Protein AF-A0A359E0F7-F1 (afdb_monomer_lite)

Secondary structure (DSSP, 8-state):
-HHHHHHHHHSTT--PPTTSHHHHHHHS-HHHHHHHHHHHHHHHHHHHHHHSPPPPHHHHTTTSGGG--HHHHHHHHHTS-HHHHHHHHHHHHHHHHHHHHH-

pLDDT: mean 92.91, std 4.43, range [77.0, 98.56]

Radius of gyration: 23.28 Å; chains: 1; bounding box: 54×27×50 Å

Structure (mmCIF, N/CA/C/O backbone):
data_AF-A0A359E0F7-F1
#
_entry.id   AF-A0A359E0F7-F1
#
loop_
_atom_site.group_PDB
_atom_site.id
_atom_site.type_symbol
_atom_site.label_atom_id
_atom_site.label_alt_id
_atom_site.label_comp_id
_atom_site.label_asym_id
_atom_site.label_entity_id
_atom_site.label_seq_id
_atom_site.pdbx_PDB_ins_code
_atom_site.Cartn_x
_atom_site.Cartn_y
_atom_site.Cartn_z
_atom_site.occupancy
_atom_site.B_iso_or_equiv
_atom_site.auth_seq_id
_atom_site.auth_comp_id
_atom_site.auth_asym_id
_atom_site.auth_atom_id
_atom_site.pdbx_PDB_model_num
ATOM 1 N N . ARG A 1 1 ? 15.466 5.774 -3.977 1.00 77.00 1 ARG A N 1
ATOM 2 C CA . ARG A 1 1 ? 14.749 6.188 -5.203 1.00 77.00 1 ARG A CA 1
ATOM 3 C C . ARG A 1 1 ? 14.967 7.665 -5.522 1.00 77.00 1 ARG A C 1
ATOM 5 O O . ARG A 1 1 ? 15.629 7.920 -6.507 1.00 77.00 1 ARG A O 1
ATOM 12 N N . LEU A 1 2 ? 14.546 8.615 -4.670 1.00 85.19 2 LEU A N 1
ATOM 13 C CA . LEU A 1 2 ? 14.702 10.059 -4.943 1.00 85.19 2 LEU A CA 1
ATOM 14 C C . 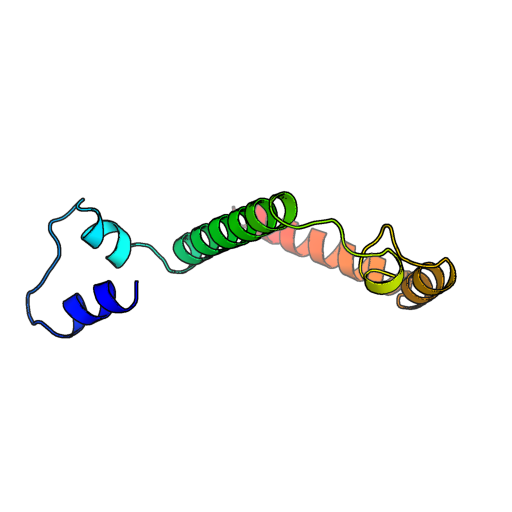LEU A 1 2 ? 16.135 10.454 -5.343 1.00 85.19 2 LEU A C 1
ATOM 16 O O . LEU A 1 2 ? 16.325 11.061 -6.381 1.00 85.19 2 LEU A O 1
ATOM 20 N N . ALA A 1 3 ? 17.145 10.030 -4.579 1.00 87.19 3 ALA A N 1
ATOM 21 C CA . ALA A 1 3 ? 18.541 10.313 -4.923 1.00 87.19 3 ALA A CA 1
ATOM 22 C C . ALA A 1 3 ? 18.964 9.744 -6.294 1.00 87.19 3 ALA A C 1
ATOM 24 O O . ALA A 1 3 ? 19.706 10.397 -7.009 1.00 87.19 3 ALA A O 1
ATOM 25 N N . VAL A 1 4 ? 18.461 8.561 -6.664 1.00 87.31 4 VAL A N 1
ATOM 26 C CA . VAL A 1 4 ? 18.794 7.856 -7.916 1.00 87.31 4 VAL A CA 1
ATOM 27 C C . VAL A 1 4 ? 18.150 8.557 -9.117 1.00 87.31 4 VAL A C 1
ATOM 29 O O . VAL A 1 4 ? 18.819 8.827 -10.109 1.00 87.31 4 VAL A O 1
ATOM 32 N N . ASP A 1 5 ? 16.872 8.922 -8.999 1.00 87.94 5 ASP A N 1
ATOM 33 C CA . ASP A 1 5 ? 16.122 9.592 -10.070 1.00 87.94 5 ASP A CA 1
ATOM 34 C C . ASP A 1 5 ? 16.614 11.031 -10.292 1.00 87.94 5 ASP A C 1
ATOM 36 O O . ASP A 1 5 ? 16.753 11.488 -11.430 1.00 87.94 5 ASP A O 1
ATOM 40 N N . THR A 1 6 ? 16.944 11.738 -9.208 1.00 88.56 6 THR A N 1
ATOM 41 C CA . THR A 1 6 ? 17.461 13.107 -9.272 1.00 88.56 6 THR A CA 1
ATOM 42 C C . THR A 1 6 ? 18.827 13.166 -9.959 1.00 88.56 6 THR A C 1
ATOM 44 O O . THR A 1 6 ? 19.070 14.093 -10.724 1.00 88.56 6 THR A O 1
ATOM 47 N N . THR A 1 7 ? 19.714 12.181 -9.761 1.00 86.88 7 THR A N 1
ATOM 48 C CA . THR A 1 7 ? 21.025 12.157 -10.439 1.00 86.88 7 THR A CA 1
ATOM 49 C C . THR A 1 7 ? 20.891 12.038 -11.958 1.00 86.88 7 THR A C 1
ATOM 51 O O . THR A 1 7 ? 21.572 12.759 -12.681 1.00 86.88 7 THR A O 1
ATOM 54 N N . VAL A 1 8 ? 19.990 11.178 -12.441 1.00 88.25 8 VAL A N 1
ATOM 55 C CA . VAL A 1 8 ? 19.721 11.007 -13.881 1.00 88.25 8 VAL A CA 1
ATOM 56 C C . VAL A 1 8 ? 19.072 12.248 -14.489 1.00 88.25 8 VAL A C 1
ATOM 58 O O . VAL A 1 8 ? 19.350 12.594 -15.629 1.00 88.25 8 VAL A O 1
ATOM 61 N N . THR A 1 9 ? 18.238 12.946 -13.719 1.00 88.75 9 THR A N 1
ATOM 62 C CA . THR A 1 9 ? 17.537 14.148 -14.195 1.00 88.75 9 THR A CA 1
ATOM 63 C C . THR A 1 9 ? 18.441 15.387 -14.246 1.00 88.75 9 THR A C 1
ATOM 65 O O . THR A 1 9 ? 18.205 16.276 -15.055 1.00 88.75 9 THR A O 1
ATOM 68 N N . LEU A 1 10 ? 19.452 15.480 -13.373 1.00 89.94 10 LEU A N 1
ATOM 69 C CA . LEU A 1 10 ? 20.296 16.676 -13.236 1.00 89.94 10 LEU A CA 1
ATOM 70 C C . LEU A 1 10 ? 21.574 16.661 -14.084 1.00 89.94 10 LEU A C 1
ATOM 72 O O . LEU A 1 10 ? 22.150 17.725 -14.303 1.00 89.94 10 LEU A O 1
ATOM 76 N N . ILE A 1 11 ? 22.062 15.489 -14.496 1.00 90.88 11 ILE A N 1
ATOM 77 C CA . ILE A 1 11 ? 23.312 15.365 -15.254 1.00 90.88 11 ILE A CA 1
ATOM 78 C C . ILE A 1 11 ? 22.976 14.972 -16.691 1.00 90.88 11 ILE A C 1
ATOM 80 O O . ILE A 1 11 ? 22.608 13.828 -16.962 1.00 90.88 11 ILE A O 1
ATOM 84 N N . ASP A 1 12 ? 23.145 15.912 -17.618 1.00 86.88 12 ASP A N 1
ATOM 85 C CA . ASP A 1 12 ? 22.882 15.677 -19.037 1.00 86.88 12 ASP A CA 1
ATOM 86 C C . ASP A 1 12 ? 23.724 14.513 -19.580 1.00 86.88 12 ASP A C 1
ATOM 88 O O . ASP A 1 12 ? 24.949 14.473 -19.445 1.00 86.88 12 ASP A O 1
ATOM 92 N N . GLY A 1 13 ? 23.049 13.540 -20.197 1.00 86.19 13 GLY A N 1
ATOM 93 C CA . GLY A 1 13 ? 23.675 12.346 -20.772 1.00 86.19 13 GLY A CA 1
ATOM 94 C C . GLY A 1 13 ? 24.094 11.276 -19.758 1.00 86.19 13 GLY A C 1
ATOM 95 O O . GLY A 1 13 ? 24.594 10.227 -20.166 1.00 86.19 13 GLY A O 1
ATOM 96 N N . PHE A 1 14 ? 23.877 11.484 -18.455 1.00 89.75 14 PHE A N 1
ATOM 97 C CA . PHE A 1 14 ? 24.136 10.456 -17.453 1.00 89.75 14 PHE A CA 1
ATOM 98 C C . PHE A 1 14 ? 23.031 9.405 -17.464 1.00 89.75 14 PHE A C 1
ATOM 100 O O . PHE A 1 14 ? 21.850 9.707 -17.305 1.00 89.75 14 PHE A O 1
ATOM 107 N N . GLN A 1 15 ? 23.430 8.148 -17.608 1.00 89.38 15 GLN A N 1
ATOM 108 C CA . GLN A 1 15 ? 22.568 6.989 -17.436 1.00 89.38 15 GLN A CA 1
ATOM 109 C C . GLN A 1 15 ? 23.337 5.946 -16.633 1.00 89.38 15 GLN A C 1
ATOM 111 O O . GLN A 1 15 ? 24.544 5.765 -16.814 1.00 89.38 15 GLN A O 1
ATOM 116 N N . TYR A 1 16 ? 22.642 5.247 -15.741 1.00 92.81 16 TYR A N 1
ATOM 117 C CA . TYR A 1 16 ? 23.220 4.069 -15.108 1.00 92.81 16 TYR A CA 1
ATOM 118 C C . TYR A 1 16 ? 23.456 2.982 -16.158 1.00 92.81 16 TYR A C 1
ATOM 120 O O . TYR A 1 16 ? 22.697 2.870 -17.119 1.00 92.81 16 TYR A O 1
ATOM 128 N N . ALA A 1 17 ? 24.490 2.162 -15.958 1.00 94.00 17 ALA A N 1
ATOM 129 C CA . ALA A 1 17 ? 24.749 1.023 -16.832 1.00 94.00 17 ALA A CA 1
ATOM 130 C C . ALA A 1 17 ? 23.509 0.121 -16.896 1.00 94.00 17 ALA A C 1
ATOM 132 O O . ALA A 1 17 ? 22.961 -0.246 -15.852 1.00 94.00 17 ALA A O 1
ATOM 133 N N . GLU A 1 18 ? 23.066 -0.215 -18.105 1.00 93.06 18 GLU A N 1
ATOM 134 C CA . GLU A 1 18 ? 21.874 -1.031 -18.322 1.00 93.06 18 GLU A CA 1
ATOM 135 C C . GLU A 1 18 ? 21.973 -2.363 -17.560 1.00 93.06 18 GLU A C 1
ATOM 137 O O . GLU A 1 18 ? 23.037 -2.979 -17.481 1.00 93.06 18 GLU A O 1
ATOM 142 N N . GLY A 1 19 ? 20.879 -2.773 -16.915 1.00 91.94 19 GLY A N 1
ATOM 143 C CA . GLY A 1 19 ? 20.843 -3.973 -16.072 1.00 91.94 19 GLY A CA 1
ATOM 144 C C . GLY A 1 19 ? 21.536 -3.844 -14.707 1.00 91.94 19 GLY A C 1
ATOM 145 O O . GLY A 1 19 ? 21.422 -4.752 -13.884 1.00 91.94 19 GLY A O 1
ATOM 146 N N . SER A 1 20 ? 22.215 -2.730 -14.408 1.00 93.75 20 SER A N 1
ATOM 147 C CA . SER A 1 20 ? 22.761 -2.488 -13.066 1.00 93.75 20 SER A CA 1
ATOM 148 C C . SER A 1 20 ? 21.656 -2.250 -12.032 1.00 93.75 20 SER A C 1
ATOM 150 O O . SER A 1 20 ? 20.546 -1.828 -12.356 1.00 93.75 20 SER A O 1
ATOM 152 N N . PHE A 1 21 ? 21.967 -2.458 -10.749 1.00 91.12 21 PHE A N 1
ATOM 153 C CA . PHE A 1 21 ? 21.013 -2.232 -9.658 1.00 91.12 21 PHE A CA 1
ATOM 154 C C . PHE A 1 21 ? 20.407 -0.818 -9.681 1.00 91.12 21 PHE A C 1
ATOM 156 O O . PHE A 1 21 ? 19.193 -0.663 -9.568 1.00 91.12 21 PHE A O 1
ATOM 163 N N . LEU A 1 22 ? 21.234 0.215 -9.873 1.00 92.25 22 LEU A N 1
ATOM 164 C CA . LEU A 1 22 ? 20.761 1.602 -9.915 1.00 92.25 22 LEU A CA 1
ATOM 165 C C . LEU A 1 22 ? 19.937 1.899 -11.173 1.00 92.25 22 LEU A C 1
ATOM 167 O O . LEU A 1 22 ? 18.978 2.662 -11.096 1.00 92.25 22 LEU A O 1
ATOM 171 N N . TRP A 1 23 ? 20.244 1.240 -12.294 1.00 93.25 23 TRP A N 1
ATOM 172 C CA . TRP A 1 23 ? 19.420 1.306 -13.498 1.00 93.25 23 TRP A CA 1
ATOM 173 C C . TRP A 1 23 ? 18.035 0.688 -13.272 1.00 93.25 23 TRP A C 1
ATOM 175 O O . TRP A 1 23 ? 17.034 1.313 -13.614 1.00 93.25 23 TRP A O 1
ATOM 185 N N . ILE A 1 24 ? 17.950 -0.477 -12.618 1.00 90.81 24 ILE A N 1
ATOM 186 C CA . ILE A 1 24 ? 16.670 -1.123 -12.272 1.00 90.81 24 ILE A CA 1
ATOM 187 C C . ILE A 1 24 ? 15.855 -0.233 -11.327 1.00 90.81 24 ILE A C 1
ATOM 189 O O . ILE A 1 24 ? 14.661 -0.037 -11.533 1.00 90.81 24 ILE A O 1
ATOM 193 N N . VAL A 1 25 ? 16.495 0.341 -10.303 1.00 90.06 25 VAL A N 1
ATOM 194 C CA . VAL A 1 25 ? 15.835 1.247 -9.348 1.00 90.06 25 VAL A CA 1
ATOM 195 C C . VAL A 1 25 ? 15.322 2.520 -10.025 1.00 90.06 25 VAL A C 1
ATOM 197 O O . VAL A 1 25 ? 14.289 3.037 -9.607 1.00 90.06 25 VAL A O 1
ATOM 200 N N . ASN A 1 26 ? 16.012 3.017 -11.053 1.00 90.75 26 ASN A N 1
ATOM 201 C CA . ASN A 1 26 ? 15.568 4.171 -11.832 1.00 90.75 26 ASN A CA 1
ATOM 202 C C . ASN A 1 26 ? 14.427 3.829 -12.811 1.00 90.75 26 ASN A C 1
ATOM 204 O O . ASN A 1 26 ? 13.524 4.636 -13.005 1.00 90.75 26 ASN A O 1
ATOM 208 N N . ASN A 1 27 ? 14.432 2.622 -13.387 1.00 92.19 27 ASN A N 1
ATOM 209 C CA . ASN A 1 27 ? 13.484 2.203 -14.428 1.00 92.19 27 ASN A CA 1
ATOM 210 C C . ASN A 1 27 ? 12.271 1.415 -13.904 1.00 92.19 27 ASN A C 1
ATOM 212 O O . ASN A 1 27 ? 11.398 1.020 -14.678 1.00 92.19 27 ASN A O 1
ATOM 216 N N . ILE A 1 28 ? 12.172 1.176 -12.595 1.00 91.38 28 ILE A N 1
ATOM 217 C CA . ILE A 1 28 ? 11.007 0.509 -12.013 1.00 91.38 28 ILE A CA 1
ATOM 218 C C . ILE A 1 28 ? 9.771 1.422 -12.046 1.00 91.38 28 ILE A C 1
ATOM 220 O O . ILE A 1 28 ? 9.783 2.565 -11.579 1.00 91.38 28 ILE A O 1
ATOM 224 N N . PHE A 1 29 ? 8.651 0.895 -12.550 1.00 90.25 29 PHE A N 1
ATOM 225 C CA . PHE A 1 29 ? 7.383 1.619 -12.516 1.00 90.25 29 PHE A CA 1
ATOM 226 C C . PHE A 1 29 ? 6.926 1.856 -11.070 1.00 90.25 29 PHE A C 1
ATOM 228 O O . PHE A 1 29 ? 7.084 0.998 -10.196 1.00 90.25 29 PHE A O 1
ATOM 235 N N . PHE A 1 30 ? 6.324 3.023 -10.813 1.00 86.88 30 PHE A N 1
ATOM 236 C CA . PHE A 1 30 ? 5.927 3.439 -9.466 1.00 86.88 30 PHE A CA 1
ATOM 237 C C . PHE A 1 30 ? 5.051 2.401 -8.751 1.00 86.88 30 PHE A C 1
ATOM 239 O O . PHE A 1 30 ? 5.272 2.147 -7.572 1.00 86.88 30 PHE A O 1
ATOM 246 N N . GLN A 1 31 ? 4.131 1.741 -9.461 1.00 90.62 31 GLN A N 1
ATOM 247 C CA . GLN A 1 31 ? 3.256 0.732 -8.859 1.00 90.62 31 GLN A CA 1
ATOM 248 C C . GLN A 1 31 ? 4.033 -0.459 -8.276 1.00 90.62 31 GLN A C 1
ATOM 250 O O . GLN A 1 31 ? 3.773 -0.861 -7.143 1.00 90.62 31 GLN A O 1
ATOM 255 N N . TYR A 1 32 ? 5.016 -0.999 -9.006 1.00 91.50 32 TYR A N 1
ATOM 256 C CA . TYR A 1 32 ? 5.849 -2.102 -8.509 1.00 91.50 32 TYR A CA 1
ATOM 257 C C . TYR A 1 32 ? 6.713 -1.661 -7.328 1.00 91.50 32 TYR A C 1
ATOM 259 O O . TYR A 1 32 ? 6.859 -2.392 -6.351 1.00 91.50 32 TYR A O 1
ATOM 267 N N . TYR A 1 33 ? 7.234 -0.435 -7.381 1.00 90.62 33 TYR A N 1
ATOM 268 C CA . TYR A 1 33 ? 7.979 0.148 -6.271 1.00 90.62 33 TYR A CA 1
ATOM 269 C C . TYR A 1 33 ? 7.124 0.291 -5.000 1.00 90.62 33 TYR A C 1
ATOM 271 O O . TYR A 1 33 ? 7.591 -0.039 -3.910 1.00 90.62 33 TYR A O 1
ATOM 279 N N . SER A 1 34 ? 5.864 0.716 -5.128 1.00 93.00 34 SER A N 1
ATOM 280 C CA . SER A 1 34 ? 4.930 0.813 -4.000 1.00 93.00 34 SER A CA 1
ATOM 281 C C . SER A 1 34 ? 4.675 -0.543 -3.345 1.00 93.00 34 SER A C 1
ATOM 283 O O . SER A 1 34 ? 4.714 -0.629 -2.122 1.00 93.00 34 SER A O 1
ATOM 285 N N . VAL A 1 35 ? 4.517 -1.616 -4.130 1.00 95.75 35 VAL A N 1
ATOM 286 C CA . VAL A 1 35 ? 4.385 -2.985 -3.593 1.00 95.75 35 VAL A CA 1
ATOM 287 C C . VAL A 1 35 ? 5.628 -3.393 -2.794 1.00 95.75 35 VAL A C 1
ATOM 289 O O . VAL A 1 35 ? 5.498 -3.951 -1.706 1.00 95.75 35 VAL A O 1
ATOM 292 N N . ILE A 1 36 ? 6.833 -3.073 -3.281 1.00 93.38 36 ILE A N 1
ATOM 293 C CA . ILE A 1 36 ? 8.083 -3.346 -2.553 1.00 93.38 36 ILE A CA 1
ATOM 294 C C . ILE A 1 36 ? 8.100 -2.607 -1.209 1.00 93.38 36 ILE A C 1
ATOM 296 O O . ILE A 1 36 ? 8.400 -3.222 -0.186 1.00 93.38 36 ILE A O 1
ATOM 300 N N . ILE A 1 37 ? 7.741 -1.318 -1.180 1.00 94.00 37 ILE A N 1
ATOM 301 C CA . ILE A 1 37 ? 7.642 -0.560 0.078 1.00 94.00 37 ILE A CA 1
ATOM 302 C C . ILE A 1 37 ? 6.613 -1.196 1.014 1.00 94.00 37 ILE A C 1
ATOM 304 O O . ILE A 1 37 ? 6.907 -1.360 2.194 1.00 94.00 37 ILE A O 1
ATOM 308 N N . THR A 1 38 ? 5.439 -1.589 0.515 1.00 96.88 38 THR A N 1
ATOM 309 C CA . THR A 1 38 ? 4.414 -2.259 1.327 1.00 96.88 38 THR A CA 1
ATOM 310 C C . THR A 1 38 ? 4.969 -3.514 1.996 1.00 96.88 38 THR A C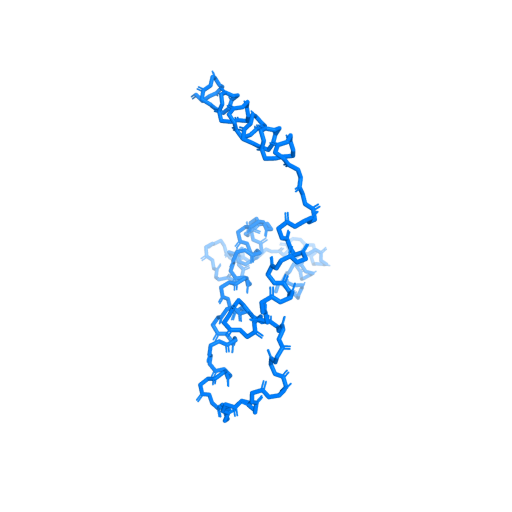 1
ATOM 312 O O . THR A 1 38 ? 4.780 -3.694 3.197 1.00 96.88 38 THR A O 1
ATOM 315 N N . ILE A 1 39 ? 5.707 -4.347 1.257 1.00 97.81 39 ILE A N 1
ATOM 316 C CA . ILE A 1 39 ? 6.348 -5.551 1.804 1.00 97.81 39 ILE A CA 1
ATOM 317 C C . ILE A 1 39 ? 7.373 -5.185 2.883 1.00 97.81 39 ILE A C 1
ATOM 319 O O . ILE A 1 39 ? 7.373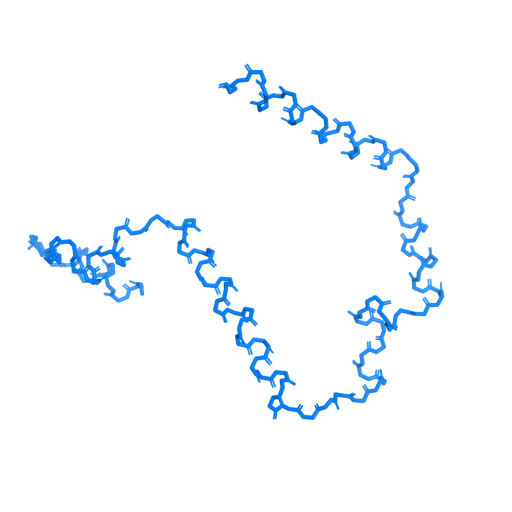 -5.794 3.952 1.00 97.81 39 ILE A O 1
ATOM 323 N N . VAL A 1 40 ? 8.215 -4.175 2.640 1.00 97.12 40 VAL A N 1
ATOM 324 C CA . VAL A 1 40 ? 9.196 -3.694 3.628 1.00 97.12 40 VAL A CA 1
ATOM 325 C C . VAL A 1 40 ? 8.494 -3.204 4.896 1.00 97.12 40 VAL A C 1
ATOM 327 O O . VAL A 1 40 ? 8.882 -3.606 5.988 1.00 97.12 40 VAL A O 1
ATOM 330 N N . CYS A 1 41 ? 7.431 -2.406 4.774 1.00 97.94 41 CYS A N 1
ATOM 331 C CA . CYS A 1 41 ? 6.647 -1.932 5.912 1.00 97.94 41 CYS A CA 1
ATOM 332 C C . CYS A 1 41 ? 6.033 -3.087 6.711 1.00 97.94 41 CYS A C 1
ATOM 334 O O . CYS A 1 41 ? 6.137 -3.090 7.935 1.00 97.94 41 CYS A O 1
ATOM 336 N N . ILE A 1 42 ? 5.442 -4.081 6.037 1.00 98.25 42 ILE A N 1
ATOM 337 C CA . ILE A 1 42 ? 4.899 -5.284 6.684 1.00 98.25 42 ILE A CA 1
ATOM 338 C C . ILE A 1 42 ? 6.007 -6.012 7.453 1.00 98.25 42 ILE A C 1
ATOM 340 O O . ILE A 1 42 ? 5.844 -6.307 8.636 1.00 98.25 42 ILE A O 1
ATOM 344 N N . ALA A 1 43 ? 7.154 -6.258 6.816 1.00 98.38 43 ALA A N 1
ATOM 345 C CA . ALA A 1 43 ? 8.288 -6.912 7.460 1.00 98.38 43 ALA A CA 1
ATOM 346 C C . ALA A 1 43 ? 8.773 -6.124 8.686 1.00 98.38 43 ALA A C 1
ATOM 348 O O . ALA A 1 43 ? 8.984 -6.710 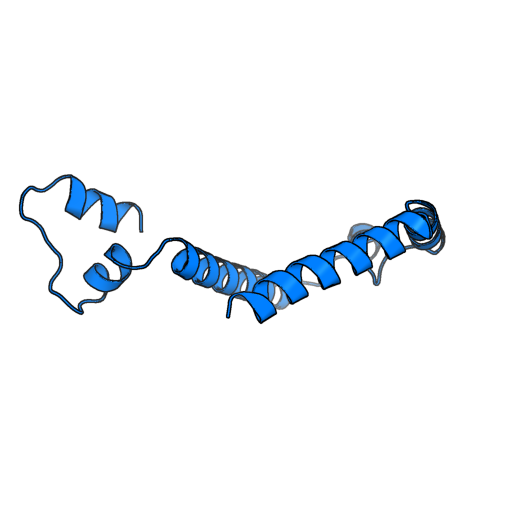9.745 1.00 98.38 43 ALA A O 1
ATOM 349 N N . THR A 1 44 ? 8.890 -4.797 8.582 1.00 98.00 44 THR A N 1
ATOM 350 C CA . THR A 1 44 ? 9.245 -3.930 9.712 1.00 98.00 44 THR A CA 1
ATOM 351 C C . THR A 1 44 ? 8.232 -4.035 10.850 1.00 98.00 44 THR A C 1
ATOM 353 O O . THR A 1 44 ? 8.648 -4.174 11.998 1.00 98.00 44 THR A O 1
ATOM 356 N N . MET A 1 45 ? 6.926 -4.017 10.559 1.00 96.94 45 MET A N 1
ATOM 357 C CA . MET A 1 45 ? 5.884 -4.191 11.580 1.00 96.94 45 MET A CA 1
ATOM 358 C C . MET A 1 45 ? 6.050 -5.519 12.325 1.00 96.94 45 MET A C 1
ATOM 360 O O . MET A 1 45 ? 6.036 -5.522 13.554 1.00 96.94 45 MET A O 1
ATOM 364 N N . PHE A 1 46 ? 6.276 -6.627 11.610 1.00 97.69 46 PHE A N 1
ATOM 365 C CA . PHE A 1 46 ? 6.516 -7.932 12.233 1.00 97.69 46 PHE A CA 1
ATOM 366 C C . PHE A 1 46 ? 7.793 -7.953 13.073 1.00 97.69 46 PHE A C 1
ATOM 368 O O . PHE A 1 46 ? 7.749 -8.354 14.233 1.00 97.69 46 PHE A O 1
ATOM 375 N N . ILE A 1 47 ? 8.920 -7.501 12.515 1.00 98.19 47 ILE A N 1
ATOM 376 C CA . ILE A 1 47 ? 10.216 -7.487 13.208 1.00 98.19 47 ILE A CA 1
ATOM 377 C C . ILE A 1 47 ? 10.100 -6.707 14.517 1.00 98.19 47 ILE A C 1
ATOM 379 O O . ILE A 1 47 ? 10.420 -7.235 15.579 1.00 98.19 47 ILE A O 1
ATOM 383 N N . VAL A 1 48 ? 9.588 -5.476 14.457 1.00 97.31 48 VAL A N 1
ATOM 384 C CA . VAL A 1 48 ? 9.438 -4.635 15.647 1.00 97.31 48 VAL A CA 1
ATOM 385 C C . VAL A 1 48 ? 8.454 -5.265 16.633 1.00 97.31 48 VAL A C 1
ATOM 387 O O . VAL A 1 48 ? 8.754 -5.296 17.820 1.00 97.31 48 VAL A O 1
ATOM 390 N N . SER A 1 49 ? 7.336 -5.829 16.163 1.00 95.00 49 SER A N 1
ATOM 391 C CA . SER A 1 49 ? 6.348 -6.489 17.027 1.00 95.00 49 SER A CA 1
ATOM 392 C C . SER A 1 49 ? 6.907 -7.693 17.788 1.00 95.00 49 SER A C 1
ATOM 394 O O . SER A 1 49 ? 6.458 -7.945 18.900 1.00 95.00 49 SER A O 1
ATOM 396 N N . TYR A 1 50 ? 7.840 -8.454 17.211 1.00 96.75 50 TYR A N 1
ATOM 397 C CA . TYR A 1 50 ? 8.487 -9.572 17.909 1.00 96.75 50 TYR A CA 1
ATOM 398 C C . TYR A 1 50 ? 9.632 -9.123 18.822 1.00 96.75 50 TYR A C 1
ATOM 400 O O . TYR A 1 50 ? 10.003 -9.846 19.744 1.00 96.75 50 TYR A O 1
ATOM 408 N N . MET A 1 51 ? 10.201 -7.944 18.569 1.00 97.94 51 MET A N 1
ATOM 409 C CA . MET A 1 51 ? 11.272 -7.369 19.383 1.00 97.94 51 MET A CA 1
ATOM 410 C C . MET A 1 51 ? 10.757 -6.587 20.596 1.00 97.94 51 MET A C 1
ATOM 412 O O . MET A 1 51 ? 11.542 -6.293 21.498 1.00 97.94 51 MET A O 1
ATOM 416 N N . THR A 1 52 ? 9.473 -6.228 20.635 1.00 95.25 52 THR A N 1
ATOM 417 C CA . THR A 1 52 ? 8.875 -5.466 21.735 1.00 95.25 52 THR A CA 1
ATOM 418 C C . THR A 1 52 ? 7.952 -6.333 22.600 1.00 95.25 52 THR A C 1
ATOM 420 O O . THR A 1 52 ? 7.331 -7.275 22.108 1.00 95.25 52 THR A O 1
ATOM 423 N N . PRO A 1 53 ? 7.839 -6.047 23.913 1.00 93.44 53 PRO A N 1
ATOM 424 C CA . PRO A 1 53 ? 6.854 -6.708 24.761 1.00 93.44 53 PRO A CA 1
ATOM 425 C C . PRO A 1 53 ? 5.429 -6.450 24.268 1.00 93.44 53 PRO A C 1
ATOM 427 O O . PRO A 1 53 ? 5.115 -5.352 23.800 1.00 93.44 53 PRO A O 1
ATOM 430 N N . ALA A 1 54 ? 4.551 -7.437 24.448 1.00 91.56 54 ALA A N 1
ATOM 431 C CA . ALA A 1 54 ? 3.137 -7.274 24.140 1.00 91.56 54 ALA A CA 1
ATOM 432 C C . ALA A 1 54 ? 2.536 -6.091 24.935 1.00 91.56 54 ALA A C 1
ATOM 434 O O . ALA A 1 54 ? 2.795 -5.968 26.139 1.00 91.56 54 ALA A O 1
ATOM 435 N N . PRO A 1 55 ? 1.739 -5.211 24.296 1.00 88.50 55 PRO A N 1
ATOM 436 C CA . PRO A 1 55 ? 1.063 -4.123 24.995 1.00 88.50 55 PRO A CA 1
ATOM 437 C C . PRO A 1 55 ? 0.011 -4.673 25.972 1.00 88.50 55 PRO A C 1
ATOM 439 O O . PRO A 1 55 ? -0.510 -5.773 25.789 1.00 88.50 55 PRO A O 1
ATOM 442 N N . SER A 1 56 ? -0.337 -3.900 27.006 1.00 91.62 56 SER A N 1
ATOM 443 C CA . SER A 1 56 ? -1.449 -4.260 27.893 1.00 91.62 56 SER A CA 1
ATOM 444 C C . SER A 1 56 ? -2.778 -4.265 27.130 1.00 91.62 56 SER A C 1
ATOM 446 O O . SER A 1 56 ? -2.986 -3.447 26.232 1.00 91.62 56 SER A O 1
ATOM 448 N N . TYR A 1 57 ? -3.696 -5.159 27.511 1.00 85.19 57 TYR A N 1
ATOM 449 C CA . TYR A 1 57 ? -4.994 -5.322 26.840 1.00 85.19 57 TYR A CA 1
ATOM 450 C C . TYR A 1 57 ? -5.821 -4.030 26.793 1.00 85.19 57 TYR A C 1
ATOM 452 O O . TYR A 1 57 ? -6.451 -3.735 25.784 1.00 85.19 57 TYR A O 1
ATOM 460 N N . GLU A 1 58 ? -5.755 -3.219 27.846 1.00 87.19 58 GLU A N 1
ATOM 461 C CA . GLU A 1 58 ? -6.429 -1.916 27.929 1.00 87.19 58 GLU A CA 1
ATOM 462 C C . GLU A 1 58 ? -6.005 -0.957 26.808 1.00 87.19 58 GLU A C 1
ATOM 464 O O . GLU A 1 58 ? -6.826 -0.203 26.299 1.00 87.19 58 GLU A O 1
ATOM 469 N N . LYS A 1 59 ? -4.737 -1.005 26.375 1.00 87.81 59 LYS A N 1
ATOM 470 C CA . LYS A 1 59 ? -4.217 -0.134 25.306 1.00 87.81 59 LYS A CA 1
ATOM 471 C C . LYS A 1 59 ? -4.684 -0.547 23.915 1.00 87.81 59 LYS A C 1
ATOM 473 O O . LYS A 1 59 ? -4.579 0.250 22.990 1.00 87.81 59 LYS A O 1
ATOM 478 N N . ILE A 1 60 ? -5.130 -1.792 23.764 1.00 90.00 60 ILE A N 1
ATOM 479 C CA . ILE A 1 60 ? -5.557 -2.358 22.482 1.00 90.00 60 ILE A CA 1
ATOM 480 C C . ILE A 1 60 ? -7.060 -2.619 22.418 1.00 90.00 60 ILE A C 1
ATOM 482 O O . ILE A 1 60 ? -7.537 -3.082 21.383 1.00 90.00 60 ILE A O 1
ATOM 486 N N . ALA A 1 61 ? -7.808 -2.315 23.482 1.00 88.88 61 ALA A N 1
ATOM 487 C CA . ALA A 1 61 ? -9.263 -2.406 23.513 1.00 88.88 61 ALA A CA 1
ATOM 488 C C . ALA A 1 61 ? -9.872 -1.623 22.337 1.00 88.88 61 ALA A C 1
ATOM 490 O O . ALA A 1 61 ? -9.509 -0.475 22.093 1.00 88.88 61 ALA A O 1
ATOM 491 N N . GLY A 1 62 ? -10.736 -2.275 21.557 1.00 86.94 62 GLY A N 1
ATOM 492 C CA . GLY A 1 62 ? -11.381 -1.683 20.383 1.00 86.94 62 GLY A CA 1
ATOM 493 C C . GLY A 1 62 ? -10.501 -1.496 19.134 1.00 86.94 62 GLY A C 1
ATOM 494 O O . GLY A 1 62 ? -11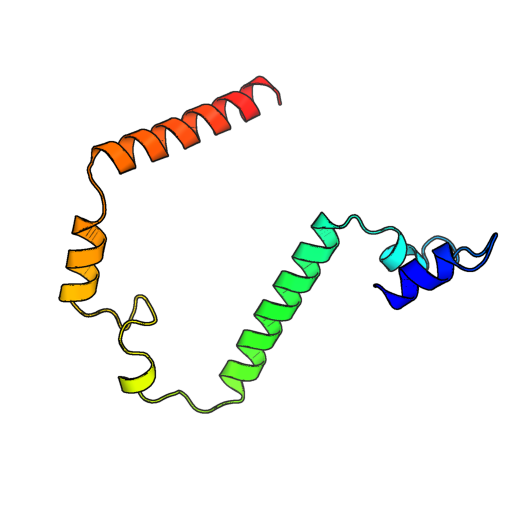.029 -1.178 18.074 1.00 86.94 62 GLY A O 1
ATOM 495 N N . LEU A 1 63 ? -9.176 -1.702 19.201 1.00 89.12 63 LEU A N 1
ATOM 496 C CA . LEU A 1 63 ? -8.272 -1.437 18.064 1.00 89.12 63 LEU A CA 1
ATOM 497 C C . LEU A 1 63 ? -8.191 -2.567 17.032 1.00 89.12 63 LEU A C 1
ATOM 499 O O . LEU A 1 63 ? -7.786 -2.341 15.893 1.00 89.12 63 LEU A O 1
ATOM 503 N N . THR A 1 64 ? -8.519 -3.797 17.417 1.00 89.56 64 THR A N 1
ATOM 504 C CA . THR A 1 64 ? -8.428 -4.971 16.542 1.00 89.56 64 THR A CA 1
ATOM 505 C C . THR A 1 64 ? -9.700 -5.790 16.648 1.00 89.56 64 THR A C 1
ATOM 507 O O . THR A 1 64 ? -10.378 -5.747 17.669 1.00 89.56 64 THR A O 1
ATOM 510 N N . TYR A 1 65 ? -9.999 -6.616 15.643 1.00 84.69 65 TYR A N 1
ATOM 511 C CA . TYR A 1 65 ? -11.171 -7.499 15.684 1.00 84.69 65 TYR A CA 1
ATOM 512 C C . TYR A 1 65 ? -11.242 -8.381 16.942 1.00 84.69 65 TYR A C 1
ATOM 514 O O . TYR A 1 65 ? -12.335 -8.676 17.417 1.00 84.69 65 TYR A O 1
ATOM 522 N N . GLY A 1 66 ? -10.091 -8.781 17.496 1.00 86.00 66 GLY A N 1
ATOM 523 C CA . GLY A 1 66 ? -10.017 -9.592 18.715 1.00 86.00 66 GLY A CA 1
ATOM 524 C C . GLY A 1 66 ? -10.265 -8.818 20.012 1.00 86.00 66 GLY A C 1
ATOM 525 O O . GLY A 1 66 ? -10.459 -9.436 21.053 1.00 86.00 66 GLY A O 1
ATOM 526 N N . THR A 1 67 ? -10.264 -7.487 19.964 1.00 90.31 67 THR A N 1
ATOM 527 C CA . THR A 1 67 ? -10.416 -6.608 21.130 1.00 90.31 67 THR A CA 1
ATOM 528 C C . THR A 1 67 ? -11.686 -5.759 21.082 1.00 90.31 67 THR A C 1
ATOM 530 O O . THR A 1 67 ? -11.871 -4.906 21.948 1.00 90.31 67 THR A O 1
ATOM 533 N N . LEU A 1 68 ? -12.558 -5.990 20.093 1.00 91.94 68 LEU A N 1
ATOM 534 C CA . LEU A 1 68 ? -13.874 -5.357 19.997 1.00 91.94 68 LEU A CA 1
ATOM 535 C C . LEU A 1 68 ? -14.808 -5.881 21.090 1.00 91.94 68 LEU A C 1
ATOM 537 O O . LEU A 1 68 ? -14.949 -7.097 21.267 1.00 91.94 68 LEU A O 1
ATOM 541 N N . SER A 1 69 ? -15.495 -4.963 21.765 1.00 90.44 69 SER A N 1
ATOM 542 C CA . SER A 1 69 ? -16.620 -5.291 22.635 1.00 90.44 69 SER A CA 1
ATOM 543 C C . SER A 1 69 ? -17.830 -5.765 21.818 1.00 90.44 69 SER A C 1
ATOM 545 O O . SER A 1 69 ? -17.899 -5.592 20.598 1.00 90.44 69 SER A O 1
ATOM 547 N N . GLU A 1 70 ? -18.813 -6.378 22.480 1.00 91.56 70 GLU A N 1
ATOM 548 C CA . GLU A 1 70 ? -20.077 -6.731 21.816 1.00 91.56 70 GLU A CA 1
ATOM 549 C C . GLU A 1 70 ? -20.836 -5.486 21.333 1.00 91.56 70 GLU A C 1
ATOM 551 O O . GLU A 1 70 ? -21.478 -5.529 20.285 1.00 91.56 70 GLU A O 1
ATOM 556 N N . GLU A 1 71 ? -20.693 -4.362 22.037 1.00 91.44 71 GLU A N 1
ATOM 557 C CA . GLU A 1 71 ? -21.245 -3.070 21.625 1.00 91.44 71 GLU A CA 1
ATOM 558 C C . GLU A 1 71 ? -20.583 -2.565 20.335 1.00 91.44 71 GLU A C 1
ATOM 560 O O . GLU A 1 71 ? -21.293 -2.220 19.391 1.00 91.44 71 GLU A O 1
ATOM 565 N N . ASP A 1 72 ? -19.248 -2.628 20.227 1.00 91.38 72 ASP A N 1
ATOM 566 C CA . ASP A 1 72 ? -18.524 -2.235 19.005 1.00 91.38 72 ASP A CA 1
ATOM 567 C C . ASP A 1 72 ? -18.956 -3.079 17.797 1.00 91.38 72 ASP A C 1
ATOM 569 O O . ASP A 1 72 ? -19.146 -2.575 16.685 1.00 91.38 72 ASP A O 1
ATOM 573 N N . LYS A 1 73 ? -19.136 -4.390 18.007 1.00 90.94 73 LYS A N 1
ATOM 574 C CA . LYS A 1 73 ? -19.602 -5.312 16.963 1.00 90.94 73 LYS A CA 1
ATOM 575 C C . LYS A 1 73 ? -21.030 -4.992 16.536 1.00 90.94 73 LYS A C 1
ATOM 577 O O . LYS A 1 73 ? -21.321 -5.042 15.340 1.00 90.94 73 LYS A O 1
ATOM 582 N N . GLN A 1 74 ? -21.911 -4.692 17.488 1.00 93.12 74 GLN A N 1
ATOM 583 C CA . GLN A 1 74 ? -23.296 -4.340 17.202 1.00 93.12 74 GLN A CA 1
ATOM 584 C C . GLN A 1 74 ? -23.370 -3.011 16.443 1.00 93.12 74 GLN A C 1
ATOM 586 O O . GLN A 1 74 ? -23.972 -2.963 15.375 1.00 93.12 74 GLN A O 1
ATOM 591 N N . ALA A 1 75 ? -22.650 -1.985 16.900 1.00 92.38 75 ALA A N 1
ATOM 592 C CA . ALA A 1 75 ? -22.565 -0.693 16.225 1.00 92.38 75 ALA A CA 1
ATOM 593 C C . ALA A 1 75 ? -22.023 -0.820 14.789 1.00 92.38 75 ALA A C 1
ATOM 595 O O . ALA A 1 75 ? -22.545 -0.202 13.863 1.00 92.38 75 ALA A O 1
ATOM 596 N N . SER A 1 76 ? -21.017 -1.675 14.570 1.00 90.69 76 SER A N 1
ATOM 597 C CA . SER A 1 76 ? -20.508 -1.966 13.226 1.00 90.69 76 SER A CA 1
ATOM 598 C C . SER A 1 76 ? -21.560 -2.634 12.332 1.00 90.69 76 SER A C 1
ATOM 600 O O . SER A 1 76 ? -21.670 -2.279 11.160 1.00 90.69 76 SER A O 1
ATOM 602 N N . ARG A 1 77 ? -22.369 -3.564 12.857 1.00 91.44 77 ARG A N 1
ATOM 603 C CA . ARG A 1 77 ? -23.460 -4.209 12.100 1.00 91.44 77 ARG A CA 1
ATOM 604 C C . ARG A 1 77 ? -24.607 -3.255 11.794 1.00 91.44 77 ARG A C 1
ATOM 606 O O . ARG A 1 77 ? -25.180 -3.345 10.716 1.00 91.44 77 ARG A O 1
ATOM 613 N N . ASP A 1 78 ? -24.896 -2.344 12.712 1.00 95.50 78 ASP A N 1
ATOM 614 C CA . ASP A 1 78 ? -25.948 -1.342 12.548 1.00 95.50 78 ASP A CA 1
ATOM 615 C C . ASP A 1 78 ? -25.515 -0.189 11.626 1.00 95.50 78 ASP A C 1
ATOM 617 O O . ASP A 1 78 ? -26.357 0.566 11.145 1.00 95.50 78 ASP A O 1
ATOM 621 N N . SER A 1 79 ? -24.214 -0.072 11.325 1.00 95.25 79 SER A N 1
ATOM 622 C CA . SER A 1 79 ? -23.674 0.968 10.437 1.00 95.25 79 SER A CA 1
ATOM 623 C C . SER A 1 79 ? -24.041 0.802 8.958 1.00 95.25 79 SER A C 1
ATOM 625 O O . SER A 1 79 ? -23.886 1.751 8.190 1.00 95.25 79 SER A O 1
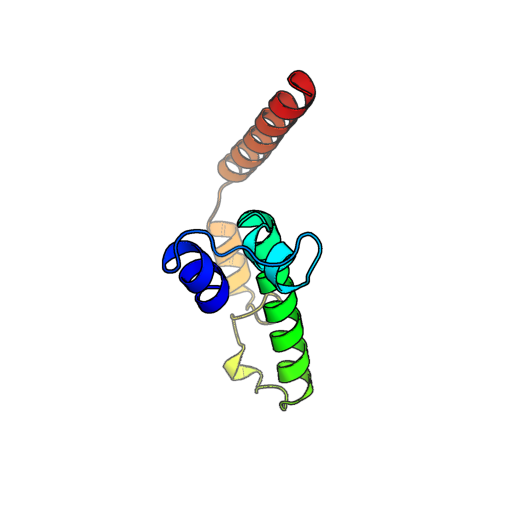ATOM 627 N N . TYR A 1 80 ? -24.524 -0.375 8.547 1.00 96.38 80 TYR A N 1
ATOM 628 C CA . TYR A 1 80 ? -24.888 -0.653 7.161 1.00 96.38 80 TYR A CA 1
ATOM 629 C C . TYR A 1 80 ? -26.213 -1.401 7.056 1.00 96.38 80 TYR A C 1
ATOM 631 O O . TYR A 1 80 ? -26.654 -2.128 7.944 1.00 96.38 80 TYR A O 1
ATOM 639 N N . THR A 1 81 ? -26.850 -1.253 5.906 1.00 97.56 81 THR A N 1
ATOM 640 C CA . THR A 1 81 ? -28.111 -1.902 5.579 1.00 97.56 81 THR A CA 1
ATOM 641 C C . THR A 1 81 ? -27.892 -3.066 4.617 1.00 97.56 81 THR A C 1
ATOM 643 O O . THR A 1 81 ? -26.860 -3.203 3.958 1.00 97.56 81 THR A O 1
ATOM 646 N N . LYS A 1 82 ? -28.909 -3.921 4.465 1.00 96.50 82 LYS A N 1
ATOM 647 C CA . LYS A 1 82 ? -28.882 -4.999 3.460 1.00 96.50 82 LYS A CA 1
ATOM 648 C C . LYS A 1 82 ? -28.729 -4.466 2.029 1.00 96.50 82 LYS A C 1
ATOM 650 O O . LYS A 1 82 ? -28.207 -5.178 1.173 1.00 96.50 82 LYS A O 1
ATOM 655 N N . LEU A 1 83 ? -29.179 -3.235 1.777 1.00 97.69 83 LEU A N 1
ATOM 656 C CA . LEU A 1 83 ? -29.044 -2.588 0.477 1.00 97.69 83 LEU A CA 1
ATOM 657 C C . LEU A 1 83 ? -27.578 -2.264 0.170 1.00 97.69 83 LEU A C 1
ATOM 659 O O . LEU A 1 83 ? -27.132 -2.540 -0.939 1.00 97.69 83 LEU A O 1
ATOM 663 N N . ASP A 1 84 ? -26.820 -1.773 1.153 1.00 97.38 84 ASP A N 1
ATOM 664 C CA . ASP A 1 84 ? -25.396 -1.451 0.984 1.00 97.38 84 ASP A CA 1
ATOM 665 C C . ASP A 1 84 ? -24.588 -2.697 0.602 1.00 97.38 84 ASP A C 1
ATOM 667 O O . ASP A 1 84 ? -23.748 -2.661 -0.301 1.00 97.38 84 ASP A O 1
ATOM 671 N N . VAL A 1 85 ? -24.907 -3.840 1.221 1.00 97.31 85 VAL A N 1
ATOM 672 C CA . VAL A 1 85 ? -24.292 -5.134 0.890 1.00 97.31 85 VAL A CA 1
ATOM 673 C C . VAL A 1 85 ? -24.654 -5.568 -0.531 1.00 97.31 85 VAL A C 1
ATOM 675 O O . VAL A 1 85 ? -23.769 -5.937 -1.302 1.00 97.31 85 VAL A O 1
ATOM 678 N N . PHE A 1 86 ? -25.937 -5.503 -0.902 1.00 98.38 86 PHE A N 1
ATOM 679 C CA . PHE A 1 86 ? -26.391 -5.874 -2.245 1.00 98.38 86 PHE A CA 1
ATOM 680 C C . PHE A 1 86 ? -25.723 -5.022 -3.332 1.00 98.38 86 PHE A C 1
ATOM 682 O O . PHE A 1 86 ? -25.199 -5.569 -4.301 1.00 98.38 86 PHE A O 1
ATOM 689 N N . LEU A 1 87 ? -25.691 -3.698 -3.152 1.00 98.38 87 LEU A N 1
ATOM 690 C CA . LEU A 1 87 ? -25.057 -2.775 -4.094 1.00 98.38 87 LEU A CA 1
ATOM 691 C C . LEU A 1 87 ? -23.543 -3.009 -4.192 1.00 98.38 87 LEU A C 1
ATOM 693 O O . LEU A 1 87 ? -23.000 -2.976 -5.294 1.00 98.38 87 LEU A O 1
ATOM 697 N N . SER A 1 88 ? -22.874 -3.319 -3.077 1.00 98.00 88 SER A N 1
ATOM 698 C CA . SER A 1 88 ? -21.443 -3.659 -3.072 1.00 98.00 88 SER A CA 1
ATOM 699 C C . SER A 1 88 ? -21.153 -4.940 -3.863 1.00 98.00 88 SER A C 1
ATOM 701 O O . SER A 1 88 ? -20.226 -4.976 -4.670 1.00 98.00 88 SER A O 1
ATOM 703 N N . VAL A 1 89 ? -21.967 -5.987 -3.684 1.00 98.44 89 VAL A N 1
ATOM 704 C CA . VAL A 1 89 ? -21.831 -7.246 -4.438 1.00 98.44 89 VAL A CA 1
ATOM 705 C C . VAL A 1 89 ? -22.119 -7.032 -5.924 1.00 98.44 89 VAL A C 1
ATOM 707 O O . VAL A 1 89 ? -21.359 -7.505 -6.769 1.00 98.44 89 VAL A O 1
ATOM 710 N N . LEU A 1 90 ? -23.183 -6.293 -6.254 1.00 98.50 90 LEU A N 1
ATOM 711 C CA . LEU A 1 90 ? -23.526 -5.957 -7.636 1.00 98.50 90 LEU A CA 1
ATOM 712 C C . LEU A 1 90 ? -22.379 -5.205 -8.323 1.00 98.50 90 LEU A C 1
ATOM 714 O O . LEU A 1 90 ? -22.016 -5.545 -9.447 1.00 98.50 90 LEU A O 1
ATOM 718 N N . LEU A 1 91 ? -21.774 -4.231 -7.639 1.00 98.38 91 LEU A N 1
ATOM 719 C CA . LEU A 1 91 ? -20.625 -3.486 -8.147 1.00 98.38 91 LEU A CA 1
ATOM 720 C C . LEU A 1 91 ? -19.448 -4.415 -8.478 1.00 98.38 91 LEU A C 1
ATOM 722 O O . LEU A 1 91 ? -18.880 -4.309 -9.564 1.00 98.38 91 LEU A O 1
ATOM 726 N N . ILE A 1 92 ? -19.113 -5.354 -7.585 1.00 98.44 92 ILE A N 1
ATOM 727 C CA . ILE A 1 92 ? -18.047 -6.341 -7.824 1.00 98.44 92 ILE A CA 1
ATOM 728 C C . ILE A 1 92 ? -18.358 -7.191 -9.063 1.00 98.44 92 ILE A C 1
ATOM 730 O O . ILE A 1 92 ? -17.477 -7.387 -9.898 1.00 98.44 92 ILE A O 1
ATOM 734 N N . VAL A 1 93 ? -19.602 -7.659 -9.216 1.00 98.56 93 VAL A N 1
ATOM 735 C CA . VAL A 1 93 ? -20.029 -8.461 -10.378 1.00 98.56 93 VAL A CA 1
ATOM 736 C C . VAL A 1 93 ? -19.904 -7.667 -11.678 1.00 98.56 93 VAL A C 1
ATOM 738 O O . VAL A 1 93 ? -19.406 -8.202 -12.665 1.00 98.56 93 VAL A O 1
ATOM 741 N N . VAL A 1 94 ? -20.305 -6.392 -11.689 1.00 98.56 94 VAL A N 1
ATOM 742 C CA . VAL A 1 94 ? -20.176 -5.528 -12.874 1.00 98.56 94 VAL A CA 1
ATOM 743 C C . VAL A 1 94 ? -18.709 -5.308 -13.235 1.00 98.56 94 VAL A C 1
ATOM 745 O O . VAL A 1 94 ? -18.345 -5.474 -14.397 1.00 98.56 94 VAL A O 1
ATOM 748 N N . ILE A 1 95 ? -17.855 -4.987 -12.256 1.00 98.38 95 ILE A N 1
ATOM 749 C CA . ILE A 1 95 ? -16.415 -4.807 -12.485 1.00 98.38 95 ILE A CA 1
ATOM 750 C C . ILE A 1 95 ? -15.811 -6.095 -13.055 1.00 98.38 95 ILE A C 1
ATOM 752 O O . ILE A 1 95 ? -15.156 -6.051 -14.093 1.00 98.38 95 ILE A O 1
ATOM 756 N N . ALA A 1 96 ? -16.069 -7.245 -12.428 1.00 98.31 96 ALA A N 1
ATOM 757 C CA . ALA A 1 96 ? -15.578 -8.533 -12.908 1.00 98.31 96 ALA A CA 1
ATOM 758 C C . ALA A 1 96 ? -16.087 -8.855 -14.323 1.00 98.31 96 ALA A C 1
ATOM 760 O O . ALA A 1 96 ? -15.308 -9.293 -15.165 1.00 98.31 96 ALA A O 1
ATOM 761 N N . GLY A 1 97 ? -17.364 -8.586 -14.609 1.00 98.44 97 GLY A N 1
ATOM 762 C CA . GLY A 1 97 ? -17.954 -8.761 -15.935 1.00 98.44 97 GLY A CA 1
ATOM 763 C C . GLY A 1 97 ? -17.268 -7.912 -17.006 1.00 98.44 97 GLY A C 1
ATOM 764 O O . GLY A 1 97 ? -16.974 -8.426 -18.080 1.00 98.44 97 GLY A O 1
ATOM 765 N N . ILE A 1 98 ? -16.946 -6.649 -16.700 1.00 98.38 98 ILE A N 1
ATOM 766 C CA . ILE A 1 98 ? -16.166 -5.772 -17.589 1.00 98.38 98 ILE A CA 1
ATOM 767 C C . ILE A 1 98 ? -14.783 -6.378 -17.845 1.00 98.38 98 ILE A C 1
ATOM 769 O O . ILE A 1 98 ? -14.400 -6.537 -19.000 1.00 98.38 98 ILE A O 1
ATOM 773 N N . TYR A 1 99 ? -14.049 -6.759 -16.795 1.00 98.00 99 TYR A N 1
ATOM 774 C CA . TYR A 1 99 ? -12.717 -7.353 -16.954 1.00 98.00 99 TYR A CA 1
ATOM 775 C C . TYR A 1 99 ? -12.745 -8.637 -17.787 1.00 98.00 99 TYR A C 1
ATOM 777 O O . TYR A 1 99 ? -11.875 -8.816 -18.626 1.00 98.00 99 TYR A O 1
ATOM 785 N N . ILE A 1 100 ? -13.737 -9.508 -17.589 1.00 98.12 100 ILE A N 1
ATOM 786 C CA . ILE A 1 100 ? -13.870 -10.756 -18.353 1.00 98.12 100 ILE A CA 1
ATOM 787 C C . ILE A 1 100 ? -14.250 -10.480 -19.812 1.00 98.12 100 ILE A C 1
ATOM 789 O O . ILE A 1 100 ? -13.732 -11.140 -20.702 1.00 98.12 100 ILE A O 1
ATOM 793 N N . PHE A 1 101 ? -15.150 -9.528 -20.071 1.00 97.94 101 PHE A N 1
ATOM 794 C CA . PHE A 1 101 ? -15.597 -9.206 -21.428 1.00 97.94 101 PHE A CA 1
ATOM 795 C C . PHE A 1 101 ? -14.499 -8.555 -22.283 1.00 97.94 101 PHE A C 1
ATOM 797 O O . PHE A 1 101 ? -14.465 -8.771 -23.491 1.00 97.94 101 PHE A O 1
ATOM 804 N N . PHE A 1 102 ? -13.635 -7.741 -21.667 1.00 97.00 102 PHE A N 1
ATOM 805 C CA . PHE A 1 102 ? -12.548 -7.025 -22.349 1.00 97.00 102 PHE A CA 1
ATOM 806 C C . PHE A 1 102 ? -11.171 -7.698 -22.230 1.00 97.00 102 PHE A C 1
ATOM 808 O O . PHE A 1 102 ? -10.194 -7.145 -22.741 1.00 97.00 102 PHE A O 1
ATOM 815 N N . SER A 1 103 ? -11.079 -8.844 -21.551 1.00 86.94 103 SER A N 1
ATOM 816 C CA . SER A 1 103 ? -9.882 -9.694 -21.554 1.00 86.94 103 SER A CA 1
ATOM 817 C C . SER A 1 103 ? -9.860 -10.616 -22.764 1.00 86.94 103 SER A C 1
ATOM 819 O O . SER A 1 103 ? -8.726 -11.013 -23.112 1.00 86.94 103 SER A O 1
#

Sequence (103 aa):
RLAVDTTVTLIDGFQYAEGSFLWIVNNIFFQYYSVIITIVCIATMFIVSYMTPAPSYEKIAGLTYGTLSEEDKQASRDSYTKLDVFLSVLLIVVIAGIYIFFS

Foldseek 3Di:
DVVLQVVPVPDPPDADDPPDPSNCVNPDDPVVVVVVVVVVVVVVVVVVVVVDDDDDLVVCQPVDPVRDDPVNVVVVVVVDDPVVVVVVVVVVVVVVVVVVVVD